Protein AF-A0A6P3XH72-F1 (afdb_monomer)

Foldseek 3Di:
DVVVVVVVVVVVVVVVVVVVPPVADQDDLVLLVVVLVVDDLQRLLLLLLQQQDPDLARDPCSVVSSVVPDSVDRSSRSVVVQCPDPNTNPSPHLQSSLSSCVNSVNVVSSVVSVVVVVVVVVVVVVVVPDDPPPPDDDDD

Structure (mmCIF, N/CA/C/O backbone):
data_AF-A0A6P3XH72-F1
#
_entry.id   AF-A0A6P3XH72-F1
#
loop_
_atom_site.group_PDB
_atom_site.id
_atom_site.type_symbol
_atom_site.label_atom_id
_atom_site.label_alt_id
_atom_site.label_comp_id
_atom_site.label_asym_id
_atom_site.label_entity_id
_atom_site.label_seq_id
_atom_site.pdbx_PDB_ins_code
_atom_site.Cartn_x
_atom_site.Cartn_y
_atom_site.Cartn_z
_atom_site.occupancy
_atom_site.B_iso_or_equiv
_atom_site.auth_seq_id
_atom_site.auth_comp_id
_atom_site.auth_asym_id
_atom_site.auth_atom_id
_atom_site.pdbx_PDB_model_num
ATOM 1 N N . MET A 1 1 ? 21.051 -31.028 -35.666 1.00 57.91 1 MET A N 1
ATOM 2 C CA . MET A 1 1 ? 20.312 -31.340 -34.418 1.00 57.91 1 MET A CA 1
ATOM 3 C C . MET A 1 1 ? 20.680 -30.379 -33.287 1.00 57.91 1 MET A C 1
ATOM 5 O O . MET A 1 1 ? 19.775 -29.838 -32.676 1.00 57.91 1 MET A O 1
ATOM 9 N N . GLN A 1 2 ? 21.971 -30.081 -33.088 1.00 59.84 2 GLN A N 1
ATOM 10 C CA . GLN A 1 2 ? 22.486 -29.126 -32.089 1.00 59.84 2 GLN A CA 1
ATOM 11 C C . GLN A 1 2 ? 21.918 -27.691 -32.185 1.00 59.84 2 GLN A C 1
ATOM 13 O O . GLN A 1 2 ? 21.492 -27.168 -31.165 1.00 59.84 2 GLN A O 1
ATOM 18 N N . SER A 1 3 ? 21.811 -27.084 -33.381 1.00 67.88 3 SER A N 1
ATOM 19 C CA . SER A 1 3 ? 21.243 -25.720 -33.529 1.00 67.88 3 SER A CA 1
ATOM 20 C C . SER A 1 3 ? 19.808 -25.587 -33.020 1.00 67.88 3 SER A C 1
ATOM 22 O O . SER A 1 3 ? 19.514 -24.666 -32.277 1.00 67.88 3 SER A O 1
ATOM 24 N N . ARG A 1 4 ? 18.927 -26.549 -33.335 1.00 77.06 4 ARG A N 1
ATOM 25 C CA . ARG A 1 4 ? 17.503 -26.470 -32.954 1.00 77.06 4 ARG A CA 1
ATOM 26 C C . ARG A 1 4 ? 17.292 -26.560 -31.440 1.00 77.06 4 ARG A C 1
ATOM 28 O O . ARG A 1 4 ? 16.302 -26.050 -30.932 1.00 77.06 4 ARG A O 1
ATOM 35 N N . VAL A 1 5 ? 18.211 -27.220 -30.731 1.00 77.50 5 VAL A N 1
ATOM 36 C CA . VAL A 1 5 ? 18.202 -27.297 -29.263 1.00 77.50 5 VAL A CA 1
ATOM 37 C C . VAL A 1 5 ? 18.656 -25.969 -28.664 1.00 77.50 5 VAL A C 1
ATOM 39 O O . VAL A 1 5 ? 18.038 -25.502 -27.716 1.00 77.50 5 VAL A O 1
ATOM 42 N N . ILE A 1 6 ? 19.681 -25.336 -29.241 1.00 81.06 6 ILE A N 1
ATOM 43 C CA . ILE A 1 6 ? 20.153 -24.017 -28.803 1.00 81.06 6 ILE A CA 1
ATOM 44 C C . ILE A 1 6 ? 19.051 -22.971 -28.995 1.00 81.06 6 ILE A C 1
ATOM 46 O O . ILE A 1 6 ? 18.770 -22.244 -28.050 1.00 81.06 6 ILE A O 1
ATOM 50 N N . ASP A 1 7 ? 18.374 -22.969 -30.147 1.00 84.50 7 ASP A N 1
ATOM 51 C CA . ASP A 1 7 ? 17.263 -22.051 -30.444 1.00 84.50 7 ASP A CA 1
ATOM 52 C C . ASP A 1 7 ? 16.081 -22.234 -29.480 1.00 84.50 7 ASP A C 1
ATOM 54 O O . ASP A 1 7 ? 15.451 -21.272 -29.045 1.00 84.50 7 ASP A O 1
ATOM 58 N N . PHE A 1 8 ? 15.776 -23.482 -29.116 1.00 86.50 8 PHE A N 1
ATOM 59 C CA . PHE A 1 8 ? 14.718 -23.772 -28.153 1.00 86.50 8 PHE A CA 1
ATOM 60 C C . PHE A 1 8 ? 15.102 -23.320 -26.740 1.00 86.50 8 PHE A C 1
ATOM 62 O O . PHE A 1 8 ? 14.287 -22.725 -26.038 1.00 86.50 8 PHE A O 1
ATOM 69 N N . VAL A 1 9 ? 16.351 -23.560 -26.328 1.00 88.56 9 VAL A N 1
ATOM 70 C CA . VAL A 1 9 ? 16.860 -23.135 -25.017 1.00 88.56 9 VAL A CA 1
ATOM 71 C C . VAL A 1 9 ? 16.890 -21.612 -24.917 1.00 88.56 9 VAL A C 1
ATOM 73 O O . VAL A 1 9 ? 16.412 -21.070 -23.924 1.00 88.56 9 VAL A O 1
ATOM 76 N N . THR A 1 10 ? 17.376 -20.902 -25.937 1.00 89.44 10 THR A N 1
ATOM 77 C CA . THR A 1 10 ? 17.354 -19.432 -25.951 1.00 89.44 10 THR A CA 1
ATOM 78 C C . THR A 1 10 ? 15.930 -18.893 -25.950 1.00 89.44 10 THR A C 1
ATOM 80 O O . THR A 1 10 ? 15.649 -17.973 -25.187 1.00 89.44 10 THR A O 1
ATOM 83 N N . TYR A 1 11 ? 15.005 -19.489 -26.706 1.00 89.62 11 TYR A N 1
ATOM 84 C CA . TYR A 1 11 ? 13.597 -19.084 -26.689 1.00 89.62 11 TYR A CA 1
ATOM 85 C C . TYR A 1 11 ? 12.953 -19.258 -25.306 1.00 89.62 11 TYR A C 1
ATOM 87 O O . TYR A 1 11 ? 12.278 -18.350 -24.821 1.00 89.62 11 TYR A O 1
ATOM 95 N N . VAL A 1 12 ? 13.203 -20.386 -24.634 1.00 87.94 12 VAL A N 1
ATOM 96 C CA . VAL A 1 12 ? 12.724 -20.627 -23.263 1.00 87.94 12 VAL A CA 1
ATOM 97 C C . VAL A 1 12 ? 13.335 -19.625 -22.282 1.00 87.94 12 VAL A C 1
ATOM 99 O O . VAL A 1 12 ? 12.609 -19.068 -21.463 1.00 87.94 12 VAL A O 1
ATOM 102 N N . LEU A 1 13 ? 14.637 -19.345 -22.381 1.00 84.06 13 LEU A N 1
ATOM 103 C CA . LEU A 1 13 ? 15.307 -18.365 -21.520 1.00 84.06 13 LEU A CA 1
ATOM 104 C C . LEU A 1 13 ? 14.768 -16.944 -21.732 1.00 84.06 13 LEU A C 1
ATOM 106 O O . LEU A 1 13 ? 14.520 -16.243 -20.755 1.00 84.06 13 LEU A O 1
ATOM 110 N N . ILE A 1 14 ? 14.521 -16.537 -22.978 1.00 83.31 14 ILE A N 1
ATOM 111 C CA . ILE A 1 14 ? 13.918 -15.237 -23.306 1.00 83.31 14 ILE A CA 1
ATOM 112 C C . ILE A 1 14 ? 12.483 -15.163 -22.773 1.00 83.31 14 ILE A C 1
ATOM 114 O O . ILE A 1 14 ? 12.111 -14.175 -22.146 1.00 83.31 14 ILE A O 1
ATOM 118 N N . TYR A 1 15 ? 11.681 -16.212 -22.962 1.00 82.81 15 TYR A N 1
ATOM 119 C CA . TYR A 1 15 ? 10.308 -16.259 -22.458 1.00 82.81 15 TYR A CA 1
ATOM 120 C C . TYR A 1 15 ? 10.250 -16.172 -20.925 1.00 82.81 15 TYR A C 1
ATOM 122 O O . TYR A 1 15 ? 9.422 -15.442 -20.377 1.00 82.81 15 TYR A O 1
ATOM 130 N N . LEU A 1 16 ? 11.154 -16.870 -20.229 1.00 74.56 16 LEU A N 1
ATOM 131 C CA . LEU A 1 16 ? 11.290 -16.791 -18.772 1.00 74.56 16 LEU A CA 1
ATOM 132 C C . LEU A 1 16 ? 11.766 -15.408 -18.314 1.00 74.56 16 LEU A C 1
ATOM 134 O O . LEU A 1 16 ? 11.229 -14.888 -17.340 1.00 74.56 16 LEU A O 1
ATOM 138 N N . ALA A 1 17 ? 12.711 -14.793 -19.029 1.00 67.44 17 ALA A N 1
ATOM 139 C CA . ALA A 1 17 ? 13.186 -13.447 -18.726 1.00 67.44 17 ALA A CA 1
ATOM 140 C C . ALA A 1 17 ? 12.065 -12.408 -18.877 1.00 67.44 17 ALA A C 1
ATOM 142 O O . ALA A 1 17 ? 11.844 -11.628 -17.960 1.00 67.44 17 ALA A O 1
ATOM 143 N N . ILE A 1 18 ? 11.292 -12.444 -19.969 1.00 63.75 18 ILE A N 1
ATOM 144 C CA . ILE A 1 18 ? 10.169 -11.517 -20.204 1.00 63.75 18 ILE A CA 1
ATOM 145 C C . ILE A 1 18 ? 9.072 -11.689 -19.143 1.00 63.75 18 ILE A C 1
ATOM 147 O O . ILE A 1 18 ? 8.506 -10.704 -18.682 1.00 63.75 18 ILE A O 1
ATOM 151 N N . LYS A 1 19 ? 8.796 -12.923 -18.701 1.00 58.22 19 LYS A N 1
ATOM 152 C CA . LYS A 1 19 ? 7.863 -13.204 -17.593 1.00 58.22 19 LYS A CA 1
ATOM 153 C C . LYS A 1 19 ? 8.326 -12.651 -16.240 1.00 58.22 19 LYS A C 1
ATOM 155 O O . LYS A 1 19 ? 7.517 -12.616 -15.319 1.00 58.22 19 LYS A O 1
ATOM 160 N N . HIS A 1 20 ? 9.596 -12.278 -16.108 1.00 53.81 20 HIS A N 1
ATOM 161 C CA . HIS A 1 20 ? 10.178 -11.730 -14.883 1.00 53.81 20 HIS A CA 1
ATOM 162 C C . HIS A 1 20 ? 10.364 -10.210 -14.919 1.00 53.81 20 HIS A C 1
ATOM 164 O O . HIS A 1 20 ? 10.740 -9.628 -13.906 1.00 53.81 20 HIS A O 1
ATOM 170 N N . VAL A 1 21 ? 10.090 -9.561 -16.055 1.00 48.72 21 VAL A N 1
ATOM 171 C CA . VAL A 1 21 ? 10.101 -8.099 -16.157 1.00 48.72 21 VAL A CA 1
ATOM 172 C C . VAL A 1 21 ? 8.692 -7.587 -15.886 1.00 48.72 21 VAL A C 1
ATOM 174 O O . VAL A 1 21 ? 7.968 -7.180 -16.792 1.00 48.72 21 VAL A O 1
ATOM 177 N N . ASP A 1 22 ? 8.295 -7.605 -14.617 1.00 48.41 22 ASP A N 1
ATOM 178 C CA . ASP A 1 22 ? 7.298 -6.644 -14.167 1.00 48.41 22 ASP A CA 1
ATOM 179 C C . ASP A 1 22 ? 8.026 -5.299 -14.097 1.00 48.41 22 ASP A C 1
ATOM 181 O O . ASP A 1 22 ? 9.033 -5.170 -13.405 1.00 48.41 22 ASP A O 1
ATOM 185 N N . GLY A 1 23 ? 7.581 -4.304 -14.866 1.00 44.97 23 GLY A N 1
ATOM 18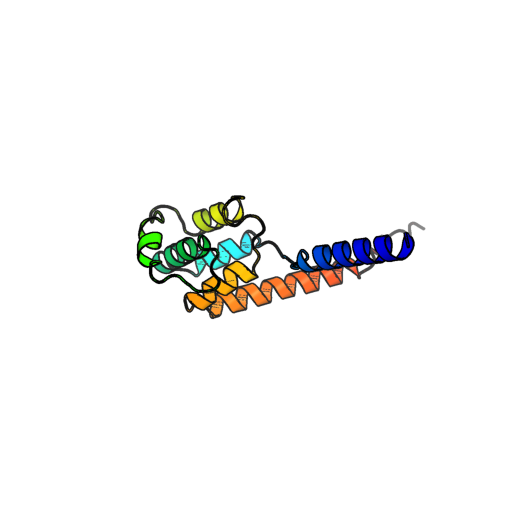6 C CA . GLY A 1 23 ? 8.078 -2.935 -14.735 1.00 44.97 23 GLY A CA 1
ATOM 187 C C . GLY A 1 23 ? 7.712 -2.414 -13.349 1.00 44.97 23 GLY A C 1
ATOM 188 O O . GLY A 1 23 ? 6.626 -1.875 -13.145 1.00 44.97 23 GLY A O 1
ATOM 189 N N . THR A 1 24 ? 8.577 -2.660 -12.373 1.00 51.97 24 THR A N 1
ATOM 190 C CA . THR A 1 24 ? 8.329 -2.371 -10.970 1.00 51.97 24 THR A CA 1
ATOM 191 C C . THR A 1 24 ? 8.921 -1.012 -10.643 1.00 51.97 24 THR A C 1
ATOM 193 O O . THR A 1 24 ? 10.120 -0.894 -10.416 1.00 51.97 24 THR A O 1
ATOM 196 N N . ILE A 1 25 ? 8.092 0.032 -10.621 1.00 58.16 25 ILE A N 1
ATOM 197 C CA . ILE A 1 25 ? 8.489 1.236 -9.890 1.00 58.16 25 ILE A CA 1
ATOM 198 C C . ILE A 1 25 ? 8.339 0.907 -8.412 1.00 58.16 25 ILE A C 1
ATOM 200 O O . ILE A 1 25 ? 7.231 0.574 -7.960 1.00 58.16 25 ILE A O 1
ATOM 204 N N . ASP A 1 26 ? 9.443 0.985 -7.684 1.00 69.31 26 ASP A N 1
ATOM 205 C CA . ASP A 1 26 ? 9.441 0.899 -6.231 1.00 69.31 26 ASP A CA 1
ATOM 206 C C . ASP A 1 26 ? 8.690 2.091 -5.646 1.00 69.31 26 ASP A C 1
ATOM 208 O O . ASP A 1 26 ? 8.824 3.218 -6.124 1.00 69.31 26 ASP A O 1
ATOM 212 N N . VAL A 1 27 ? 7.889 1.839 -4.614 1.00 76.19 27 VAL A N 1
ATOM 213 C CA . VAL A 1 27 ? 7.188 2.913 -3.906 1.00 76.19 27 VAL A CA 1
ATOM 214 C C . VAL A 1 27 ? 8.206 3.744 -3.135 1.00 76.19 27 VAL A C 1
ATOM 216 O O . VAL A 1 27 ? 9.040 3.205 -2.401 1.00 76.19 27 VAL A O 1
ATOM 219 N N . ASN A 1 28 ? 8.155 5.061 -3.311 1.00 82.25 28 ASN A N 1
ATOM 220 C CA . ASN A 1 28 ? 9.056 5.992 -2.649 1.00 82.25 28 ASN A CA 1
ATOM 221 C C . ASN A 1 28 ? 8.513 6.433 -1.276 1.00 82.25 28 ASN A C 1
ATOM 223 O O . ASN A 1 28 ? 7.341 6.254 -0.941 1.00 82.25 28 ASN A O 1
ATOM 227 N N . LEU A 1 29 ? 9.386 7.031 -0.459 1.00 84.56 29 LEU A N 1
ATOM 228 C CA . LEU A 1 29 ? 9.033 7.484 0.891 1.00 84.56 29 LEU A CA 1
ATOM 229 C C . LEU A 1 29 ? 7.863 8.480 0.887 1.00 84.56 29 LEU A C 1
ATOM 231 O O . LEU A 1 29 ? 6.946 8.342 1.692 1.00 84.56 29 LEU A O 1
ATOM 235 N N . SER A 1 30 ? 7.867 9.453 -0.026 1.00 86.50 30 SER A N 1
ATOM 236 C CA . SER A 1 30 ? 6.837 10.496 -0.083 1.00 86.50 30 SER A CA 1
ATOM 237 C C . SER A 1 30 ? 5.447 9.936 -0.400 1.00 86.50 30 SER A C 1
ATOM 239 O O . SER A 1 30 ? 4.443 10.450 0.093 1.00 86.50 30 SER A O 1
ATOM 241 N N . GLU A 1 31 ? 5.361 8.861 -1.182 1.00 88.62 31 GLU A N 1
ATOM 242 C CA . GLU A 1 31 ? 4.107 8.146 -1.427 1.00 88.62 31 GLU A CA 1
ATOM 243 C C . GLU A 1 31 ? 3.614 7.423 -0.180 1.00 88.62 31 GLU A C 1
ATOM 245 O O . GLU A 1 31 ? 2.432 7.523 0.151 1.00 88.62 31 GLU A O 1
ATOM 250 N N . LEU A 1 32 ? 4.504 6.745 0.550 1.00 91.38 32 LEU A N 1
ATOM 251 C CA . LEU A 1 32 ? 4.147 6.092 1.812 1.00 91.38 32 LEU A CA 1
ATOM 252 C C . LEU A 1 32 ? 3.704 7.109 2.871 1.00 91.38 32 LEU A C 1
ATOM 254 O O . LEU A 1 32 ? 2.728 6.862 3.579 1.00 91.38 32 LEU A O 1
ATOM 258 N N . GLU A 1 33 ? 4.365 8.265 2.952 1.00 91.56 33 GLU A N 1
ATOM 259 C CA . GLU A 1 33 ? 3.960 9.388 3.807 1.00 91.56 33 GLU A CA 1
ATOM 260 C C . GLU A 1 33 ? 2.569 9.905 3.439 1.00 91.56 33 GLU A C 1
ATOM 262 O O . GLU A 1 33 ? 1.725 10.093 4.320 1.00 91.56 33 GLU A O 1
ATOM 267 N N . TYR A 1 34 ? 2.295 10.083 2.144 1.00 92.31 34 TYR A N 1
ATOM 268 C CA . TYR A 1 34 ? 0.988 10.532 1.674 1.00 92.31 34 TYR A CA 1
ATOM 269 C C . TYR A 1 34 ? -0.120 9.530 2.018 1.00 92.31 34 TYR A C 1
ATOM 271 O O . TYR A 1 34 ? -1.172 9.921 2.531 1.00 92.31 34 TYR A O 1
ATOM 279 N N . LEU A 1 35 ? 0.119 8.236 1.787 1.00 93.88 35 LEU A N 1
ATOM 280 C CA . LEU A 1 35 ? -0.815 7.176 2.168 1.00 93.88 35 LEU A CA 1
ATOM 281 C C . LEU A 1 35 ? -1.053 7.173 3.683 1.00 93.88 35 LEU A C 1
ATOM 283 O O . LEU A 1 35 ? -2.204 7.168 4.120 1.00 93.88 35 LEU A O 1
ATOM 287 N N . ALA A 1 36 ? 0.013 7.246 4.485 1.00 93.81 36 ALA A N 1
ATOM 288 C CA . ALA A 1 36 ? -0.075 7.263 5.943 1.00 93.81 36 ALA A CA 1
ATOM 289 C C . ALA A 1 36 ? -0.854 8.470 6.485 1.00 93.81 36 ALA A C 1
ATOM 291 O O . ALA A 1 36 ? -1.542 8.349 7.494 1.00 93.81 36 ALA A O 1
ATOM 292 N N . ALA A 1 37 ? -0.768 9.624 5.820 1.00 94.06 37 ALA A N 1
ATOM 293 C CA . ALA A 1 37 ? -1.504 10.829 6.192 1.00 94.06 37 ALA A CA 1
ATOM 294 C C . ALA A 1 37 ? -2.996 10.784 5.809 1.00 94.06 37 ALA A C 1
ATOM 296 O O . ALA A 1 37 ? -3.785 11.588 6.312 1.00 94.06 37 ALA A O 1
ATOM 297 N N . ARG A 1 38 ? -3.395 9.886 4.897 1.00 94.88 38 ARG A N 1
ATOM 298 C CA . ARG A 1 38 ? -4.751 9.837 4.323 1.00 94.88 38 ARG A CA 1
ATOM 299 C C . ARG A 1 38 ? -5.558 8.593 4.706 1.00 94.88 38 ARG A C 1
ATOM 301 O O . ARG A 1 38 ? -6.748 8.525 4.381 1.00 94.88 38 ARG A O 1
ATOM 308 N N . LEU A 1 39 ? -4.921 7.646 5.385 1.00 93.88 39 LEU A N 1
ATOM 309 C CA . LEU A 1 39 ? -5.546 6.495 6.027 1.00 93.88 39 LEU A CA 1
ATOM 310 C C . LEU A 1 39 ? -5.751 6.791 7.510 1.00 93.88 39 LEU A C 1
ATOM 312 O O . LEU A 1 39 ? -4.842 7.282 8.181 1.00 93.88 39 LEU A O 1
ATOM 316 N N . ASP A 1 40 ? -6.923 6.459 8.040 1.00 92.00 40 ASP A N 1
ATOM 317 C CA . ASP A 1 40 ? -7.107 6.426 9.486 1.00 92.00 40 ASP A CA 1
ATOM 318 C C . ASP A 1 40 ? -6.407 5.201 10.120 1.00 92.00 40 ASP A C 1
ATOM 320 O O . ASP A 1 40 ? -5.899 4.300 9.444 1.00 92.00 40 ASP A O 1
ATOM 324 N N . THR A 1 41 ? -6.362 5.148 11.453 1.00 90.19 41 THR A N 1
ATOM 325 C CA . THR A 1 41 ? -5.698 4.061 12.192 1.00 90.19 41 THR A CA 1
ATOM 326 C C . THR A 1 41 ? -6.304 2.680 11.914 1.00 90.19 41 THR A C 1
ATOM 328 O O . THR A 1 41 ? -5.611 1.661 11.977 1.00 90.19 41 THR A O 1
ATOM 331 N N . PHE A 1 42 ? -7.605 2.596 11.650 1.00 91.31 42 PHE A N 1
ATOM 332 C CA . PHE A 1 42 ? -8.272 1.340 11.328 1.00 91.31 42 PHE A CA 1
ATOM 333 C C . PHE A 1 42 ? -7.977 0.914 9.887 1.00 91.31 42 PHE A C 1
ATOM 335 O O . PHE A 1 42 ? -7.534 -0.214 9.664 1.00 91.31 42 PHE A O 1
ATOM 342 N N . GLU A 1 43 ? -8.141 1.824 8.933 1.00 93.94 43 GLU A N 1
ATOM 343 C CA . GLU A 1 43 ? -7.845 1.613 7.519 1.00 93.94 43 GLU A CA 1
ATOM 344 C C . GLU A 1 43 ? -6.386 1.223 7.303 1.00 93.94 43 GLU A C 1
ATOM 346 O O . GLU A 1 43 ? -6.104 0.293 6.550 1.00 93.94 43 GLU A O 1
ATOM 351 N N . CYS A 1 44 ? -5.459 1.871 8.011 1.00 93.94 44 CYS A N 1
ATOM 352 C CA . CYS A 1 44 ? -4.047 1.542 7.908 1.00 93.94 44 CYS A CA 1
ATOM 353 C C . CYS A 1 44 ? -3.754 0.128 8.411 1.00 93.94 44 CYS A C 1
ATOM 355 O O . CYS A 1 44 ? -3.126 -0.652 7.701 1.00 93.94 44 CYS A O 1
ATOM 357 N N . ARG A 1 45 ? -4.252 -0.262 9.591 1.00 93.56 45 ARG A N 1
ATOM 358 C CA . ARG A 1 45 ? -4.055 -1.637 10.092 1.00 93.56 45 ARG A CA 1
ATOM 359 C C . ARG A 1 45 ? -4.636 -2.676 9.145 1.00 93.56 45 ARG A C 1
ATOM 361 O O . ARG A 1 45 ? -4.045 -3.735 8.947 1.00 93.56 45 ARG A O 1
ATOM 368 N N . ARG A 1 46 ? -5.773 -2.355 8.537 1.00 93.62 46 ARG A N 1
ATOM 369 C CA . ARG A 1 46 ? -6.424 -3.198 7.542 1.00 93.62 46 ARG A CA 1
ATOM 370 C C . ARG A 1 46 ? -5.626 -3.306 6.249 1.00 93.62 46 ARG A C 1
ATOM 372 O O . ARG A 1 46 ? -5.497 -4.409 5.721 1.00 93.62 46 ARG A O 1
ATOM 379 N N . LEU A 1 47 ? -5.030 -2.209 5.789 1.00 94.12 47 LEU A N 1
ATOM 380 C CA . LEU A 1 47 ? -4.098 -2.206 4.666 1.00 94.12 47 LEU A CA 1
ATOM 381 C C . LEU A 1 47 ? -2.860 -3.048 4.969 1.00 94.12 47 LEU A C 1
ATOM 383 O O . LEU A 1 47 ? -2.552 -3.947 4.194 1.00 94.12 47 LEU A O 1
ATOM 387 N N . ILE A 1 48 ? -2.201 -2.822 6.105 1.00 92.69 48 ILE A N 1
ATOM 388 C CA . ILE A 1 48 ? -1.021 -3.590 6.523 1.00 92.69 48 ILE A CA 1
ATOM 389 C C . ILE A 1 48 ? -1.351 -5.079 6.585 1.00 92.69 48 ILE A C 1
ATOM 391 O O . ILE A 1 48 ? -0.700 -5.876 5.916 1.00 92.69 48 ILE A O 1
ATOM 395 N N . ALA A 1 49 ? -2.429 -5.459 7.273 1.00 92.81 49 ALA A N 1
ATOM 396 C CA . ALA A 1 49 ? -2.879 -6.845 7.322 1.00 92.81 49 ALA A CA 1
ATOM 397 C C . ALA A 1 49 ? -3.105 -7.433 5.918 1.00 92.81 49 ALA A C 1
ATOM 399 O O . ALA A 1 49 ? -2.688 -8.558 5.654 1.00 92.81 49 ALA A O 1
ATOM 400 N N . ALA A 1 50 ? -3.718 -6.674 5.005 1.00 92.00 50 ALA A N 1
ATOM 401 C CA . ALA A 1 50 ? -3.965 -7.105 3.631 1.00 92.00 50 ALA A CA 1
ATOM 402 C C . ALA A 1 50 ? -2.672 -7.268 2.810 1.00 92.00 50 ALA A C 1
ATOM 404 O O . ALA A 1 50 ? -2.591 -8.150 1.949 1.00 92.00 50 ALA A O 1
ATOM 405 N N . LEU A 1 51 ? -1.657 -6.442 3.071 1.00 90.06 51 LEU A N 1
ATOM 406 C CA . LEU A 1 51 ? -0.364 -6.471 2.385 1.00 90.06 51 LEU A CA 1
ATOM 407 C C . LEU A 1 51 ? 0.479 -7.711 2.725 1.00 90.06 51 LEU A C 1
ATOM 409 O O . LEU A 1 51 ? 1.307 -8.114 1.909 1.00 90.06 51 LEU A O 1
ATOM 413 N N . HIS A 1 52 ? 0.233 -8.366 3.865 1.00 87.75 52 HIS A N 1
ATOM 414 C CA . HIS A 1 52 ? 0.894 -9.631 4.222 1.00 87.75 52 HIS A CA 1
ATOM 415 C C . HIS A 1 52 ? 0.320 -10.861 3.498 1.00 87.75 52 HIS A C 1
ATOM 417 O O . HIS A 1 52 ? 0.883 -11.953 3.592 1.00 87.75 52 HIS A O 1
ATOM 423 N N . TYR A 1 53 ? -0.786 -10.722 2.763 1.00 85.50 53 TYR A N 1
ATOM 424 C CA . TYR A 1 53 ? -1.333 -11.815 1.963 1.00 85.50 53 TYR A CA 1
ATOM 425 C C . TYR A 1 53 ? -0.820 -11.746 0.527 1.00 85.50 53 TYR A C 1
ATOM 427 O O . TYR A 1 53 ? -0.813 -10.687 -0.096 1.00 85.50 53 TYR A O 1
ATOM 435 N N . ALA A 1 54 ? -0.443 -12.897 -0.033 1.00 75.00 54 ALA A N 1
ATOM 436 C CA . ALA A 1 54 ? -0.008 -13.013 -1.428 1.00 75.00 54 ALA A CA 1
ATOM 437 C C . ALA A 1 54 ? -1.148 -13.386 -2.397 1.00 75.00 54 ALA A C 1
ATOM 439 O O . ALA A 1 54 ? -0.941 -13.413 -3.607 1.00 75.00 54 ALA A O 1
ATOM 440 N N . SER A 1 55 ? -2.347 -13.690 -1.885 1.00 82.12 55 SER A N 1
ATOM 441 C CA . SER A 1 55 ? -3.503 -14.077 -2.700 1.00 82.12 55 SER A CA 1
ATOM 442 C C . SER A 1 55 ? -4.024 -12.908 -3.532 1.00 82.12 55 SER A C 1
ATOM 444 O O . SER A 1 55 ? -3.989 -11.765 -3.085 1.00 82.12 55 SER A O 1
ATOM 446 N N . TYR A 1 56 ? -4.555 -13.174 -4.726 1.00 81.56 56 TYR A N 1
ATOM 447 C CA . TYR A 1 56 ? -5.192 -12.119 -5.516 1.00 81.56 56 TYR A CA 1
ATOM 448 C C . TYR A 1 56 ? -6.372 -11.511 -4.749 1.00 81.56 56 TYR A C 1
ATOM 450 O O . TYR A 1 56 ? -6.396 -10.303 -4.514 1.00 81.56 56 TYR A O 1
ATOM 458 N N . ASP A 1 57 ? -7.280 -12.354 -4.260 1.00 85.19 57 ASP A N 1
ATOM 459 C CA . ASP A 1 57 ? -8.425 -11.937 -3.454 1.00 85.19 57 ASP A CA 1
ATOM 460 C C . ASP A 1 57 ? -8.058 -11.675 -1.994 1.00 85.19 57 ASP A C 1
ATOM 462 O O . ASP A 1 57 ? -7.109 -12.246 -1.442 1.00 85.19 57 ASP A O 1
ATOM 466 N N . LEU A 1 58 ? -8.848 -10.805 -1.367 1.00 84.94 58 LEU A N 1
ATOM 467 C CA . LEU A 1 58 ? -8.744 -10.496 0.049 1.00 84.94 58 LEU A CA 1
ATOM 468 C C . LEU A 1 58 ? -9.333 -11.657 0.870 1.00 84.94 58 LEU A C 1
ATOM 470 O O . LEU A 1 58 ? -10.472 -12.065 0.629 1.00 84.94 58 LEU A O 1
A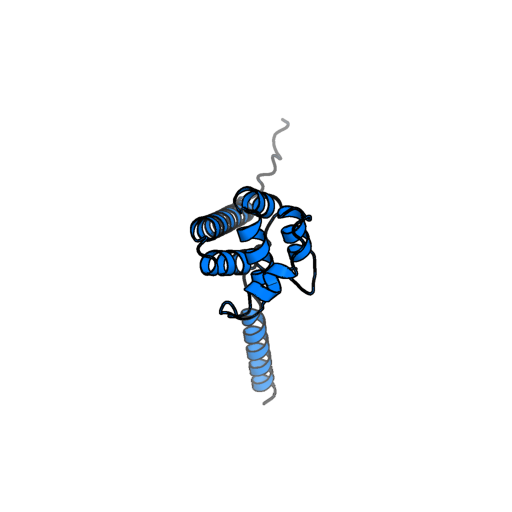TOM 474 N N . PRO A 1 59 ? -8.594 -12.218 1.836 1.00 85.00 59 PRO A N 1
ATOM 475 C CA . PRO A 1 59 ? -9.057 -13.385 2.569 1.00 85.00 59 PRO A CA 1
ATOM 476 C C . PRO A 1 59 ? -10.163 -13.020 3.566 1.00 85.00 59 PRO A C 1
ATOM 478 O O . PRO A 1 59 ? -10.132 -11.973 4.214 1.00 85.00 59 PRO A O 1
ATOM 481 N N . GLN A 1 60 ? -11.116 -13.935 3.764 1.00 82.38 60 GLN A N 1
ATOM 482 C CA . GLN A 1 60 ? -12.239 -13.735 4.693 1.00 82.38 60 GLN A CA 1
ATOM 483 C C . GLN A 1 60 ? -11.794 -13.555 6.156 1.00 82.38 60 GLN A C 1
ATOM 485 O O . GLN A 1 60 ? -12.521 -12.982 6.962 1.00 82.38 60 GLN A O 1
ATOM 490 N N . ASN A 1 61 ? -10.592 -14.021 6.510 1.00 84.56 61 ASN A N 1
ATOM 491 C CA . ASN A 1 61 ? -10.039 -13.938 7.862 1.00 84.56 61 ASN A CA 1
ATOM 492 C C . ASN A 1 61 ? -9.198 -12.674 8.127 1.00 84.56 61 ASN A C 1
ATOM 494 O O . ASN A 1 61 ? -8.493 -12.629 9.138 1.00 84.56 61 ASN A O 1
ATOM 498 N N . LEU A 1 62 ? -9.285 -11.647 7.274 1.00 88.12 62 LEU A N 1
ATOM 499 C CA . LEU A 1 62 ? -8.518 -10.405 7.418 1.00 88.12 62 LEU A CA 1
ATOM 500 C C . LEU A 1 62 ? -8.674 -9.761 8.804 1.00 88.12 62 LEU A C 1
ATOM 502 O O . LEU A 1 62 ? -7.686 -9.348 9.403 1.00 88.12 62 LEU A O 1
ATOM 506 N N . ALA A 1 63 ? -9.884 -9.782 9.368 1.00 87.56 63 ALA A N 1
ATOM 507 C CA . ALA A 1 63 ? -10.164 -9.228 10.694 1.00 87.56 63 ALA A CA 1
ATOM 508 C C . ALA A 1 63 ? -9.314 -9.857 11.818 1.00 87.56 63 ALA A C 1
ATOM 510 O O . ALA A 1 63 ? -9.051 -9.221 12.838 1.00 87.56 63 ALA A O 1
ATOM 511 N N . ALA A 1 64 ? -8.875 -11.111 11.663 1.00 87.88 64 ALA A N 1
ATOM 512 C CA . ALA A 1 64 ? -7.976 -11.750 12.621 1.00 87.88 64 ALA A CA 1
ATOM 513 C C . ALA A 1 64 ? -6.524 -11.275 12.456 1.00 87.88 64 ALA A C 1
ATOM 515 O O . ALA A 1 64 ? -5.803 -11.180 13.448 1.00 87.88 64 ALA A O 1
ATOM 516 N N . ALA A 1 6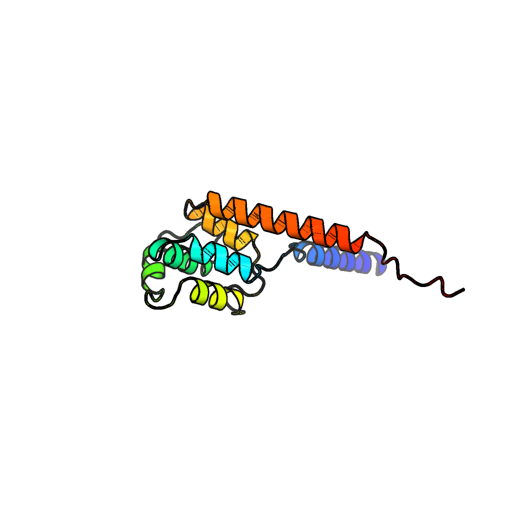5 ? -6.097 -10.974 11.227 1.00 87.06 65 ALA A N 1
ATOM 517 C CA . ALA A 1 65 ? -4.779 -10.411 10.942 1.00 87.06 65 ALA A CA 1
ATOM 518 C C . ALA A 1 65 ? -4.687 -8.937 11.363 1.00 87.06 65 ALA A C 1
ATOM 520 O O . ALA A 1 65 ? -3.698 -8.552 11.975 1.00 87.06 65 ALA A O 1
ATOM 521 N N . GLU A 1 66 ? -5.745 -8.151 11.157 1.00 89.56 66 GLU A N 1
ATOM 522 C CA . GLU A 1 66 ? -5.859 -6.758 11.620 1.00 89.56 66 GLU A CA 1
ATOM 523 C C . GLU A 1 66 ? -5.558 -6.606 13.115 1.00 89.56 66 GLU A C 1
ATOM 525 O O . GLU A 1 66 ? -4.860 -5.683 13.524 1.00 89.56 66 GLU A O 1
ATOM 530 N N . ARG A 1 67 ? -6.043 -7.542 13.942 1.00 88.81 67 ARG A N 1
ATOM 531 C CA . ARG A 1 67 ? -5.821 -7.536 15.400 1.00 88.81 67 ARG A CA 1
ATOM 532 C C . ARG A 1 67 ? -4.376 -7.813 15.806 1.00 88.81 67 ARG A C 1
ATOM 534 O O . ARG A 1 67 ? -4.023 -7.554 16.950 1.00 88.81 67 ARG A O 1
ATOM 541 N N . LYS A 1 68 ? -3.572 -8.382 14.907 1.00 88.19 68 LYS A N 1
ATOM 542 C CA . LYS A 1 68 ? -2.144 -8.632 15.134 1.00 88.19 68 LYS A CA 1
ATOM 543 C C . LYS A 1 68 ? -1.283 -7.429 14.757 1.00 88.19 68 LYS A C 1
ATOM 545 O O . LYS A 1 68 ? -0.115 -7.407 15.127 1.00 88.19 68 LYS A O 1
ATOM 550 N N . VAL A 1 69 ? -1.841 -6.456 14.033 1.00 87.94 69 VAL A N 1
ATOM 551 C CA . VAL A 1 69 ? -1.145 -5.212 13.710 1.00 87.94 69 VAL A CA 1
ATOM 552 C C . VAL A 1 69 ? -1.203 -4.299 14.928 1.00 87.94 69 VAL A C 1
ATOM 554 O O . VAL A 1 69 ? -2.284 -3.906 15.375 1.00 87.94 69 VAL A O 1
ATOM 557 N N . ASP A 1 70 ? -0.028 -3.974 15.460 1.00 88.38 70 ASP A N 1
ATOM 558 C CA . ASP A 1 70 ? 0.116 -3.101 16.619 1.00 88.38 70 ASP A CA 1
ATOM 559 C C . ASP A 1 70 ? -0.492 -1.718 16.336 1.00 88.38 70 ASP A C 1
ATOM 561 O O . ASP A 1 70 ? -0.157 -1.063 15.346 1.00 88.38 70 ASP A O 1
ATOM 565 N N . ALA A 1 71 ? -1.415 -1.289 17.196 1.00 84.62 71 ALA A N 1
ATOM 566 C CA . ALA A 1 71 ? -2.112 -0.016 17.068 1.00 84.62 71 ALA A CA 1
ATOM 567 C C . ALA A 1 71 ? -1.293 1.175 17.585 1.00 84.62 71 ALA A C 1
ATOM 569 O O . ALA A 1 71 ? -1.619 2.313 17.248 1.00 84.62 71 ALA A O 1
ATOM 570 N N . GLU A 1 72 ? -0.267 0.929 18.402 1.00 87.94 72 GLU A N 1
ATOM 571 C CA . GLU A 1 72 ? 0.596 1.973 18.963 1.00 87.94 72 GLU A CA 1
ATOM 572 C C . GLU A 1 72 ? 1.670 2.417 17.964 1.00 87.94 72 GLU A C 1
ATOM 574 O O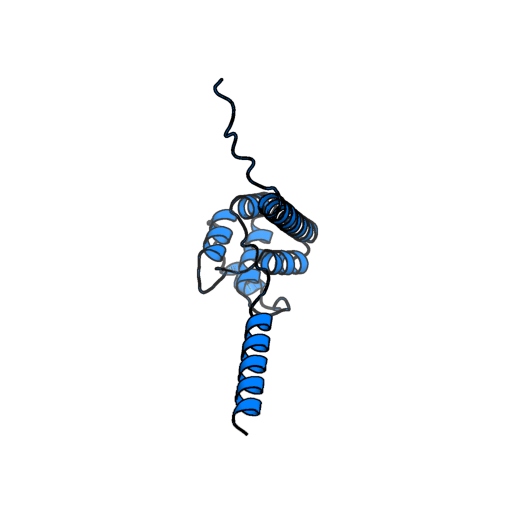 . GLU A 1 72 ? 2.171 3.542 18.027 1.00 87.94 72 GLU A O 1
ATOM 579 N N . ILE A 1 73 ? 2.005 1.553 17.003 1.0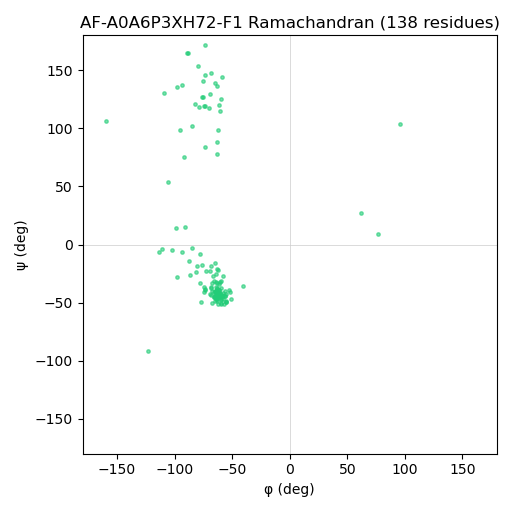0 90.56 73 ILE A N 1
ATOM 580 C CA . ILE A 1 73 ? 2.963 1.865 15.947 1.00 90.56 73 ILE A CA 1
ATOM 581 C C . ILE A 1 73 ? 2.298 2.779 14.897 1.00 90.56 73 ILE A C 1
ATOM 583 O O . ILE A 1 73 ? 1.254 2.426 14.341 1.00 90.56 73 ILE A O 1
ATOM 587 N N . PRO A 1 74 ? 2.907 3.937 14.562 1.00 93.38 74 PRO A N 1
ATOM 588 C CA . PRO A 1 74 ? 2.382 4.835 13.537 1.00 93.38 74 PRO A CA 1
ATOM 589 C C . PRO A 1 74 ? 2.250 4.160 12.170 1.00 93.38 74 PRO A C 1
ATOM 591 O O . PRO A 1 74 ? 3.130 3.403 11.760 1.00 93.38 74 PRO A O 1
ATOM 594 N N . CYS A 1 75 ? 1.204 4.517 11.419 1.00 93.81 75 CYS A N 1
ATOM 595 C CA . CYS A 1 75 ? 0.918 3.941 10.101 1.00 93.81 75 CYS A CA 1
ATOM 596 C C . CYS A 1 75 ? 2.125 3.970 9.150 1.00 93.81 75 CYS A C 1
ATOM 598 O O . CYS A 1 75 ? 2.486 2.954 8.560 1.00 93.81 75 CYS A O 1
ATOM 600 N N . LEU A 1 76 ? 2.802 5.122 9.069 1.00 93.81 76 LEU A N 1
ATOM 601 C CA . LEU A 1 76 ? 3.999 5.291 8.246 1.00 93.81 76 LEU A CA 1
ATOM 602 C C . LEU A 1 76 ? 5.092 4.278 8.606 1.00 93.81 76 LEU A C 1
ATOM 604 O O . LEU A 1 76 ? 5.739 3.724 7.725 1.00 93.81 76 LEU A O 1
ATOM 608 N N . ARG A 1 77 ? 5.277 3.994 9.898 1.00 92.88 77 ARG A N 1
ATOM 609 C CA . ARG A 1 77 ? 6.302 3.056 10.358 1.00 92.88 77 ARG A CA 1
ATOM 610 C C . ARG A 1 77 ? 5.978 1.621 9.949 1.00 92.88 77 ARG A C 1
ATOM 612 O O . ARG A 1 77 ? 6.894 0.899 9.570 1.00 92.88 77 ARG A O 1
ATOM 619 N N . HIS A 1 78 ? 4.705 1.227 9.974 1.00 92.44 78 HIS A N 1
ATOM 620 C CA . HIS A 1 78 ? 4.279 -0.069 9.434 1.00 92.44 78 HIS A CA 1
ATOM 621 C C . HIS A 1 78 ? 4.507 -0.163 7.924 1.00 92.44 78 HIS A C 1
ATOM 623 O O . HIS A 1 78 ? 5.033 -1.163 7.446 1.00 92.44 78 HIS A O 1
ATOM 629 N N . LEU A 1 79 ? 4.155 0.885 7.173 1.00 91.44 79 LEU A N 1
ATOM 630 C CA . LEU A 1 79 ? 4.339 0.923 5.719 1.00 91.44 79 LEU A CA 1
ATOM 631 C C . LEU A 1 79 ? 5.818 0.853 5.319 1.00 91.44 79 LEU A C 1
ATOM 633 O O . LEU A 1 79 ? 6.169 0.115 4.400 1.00 91.44 79 LEU A O 1
ATOM 637 N N . LEU A 1 80 ? 6.686 1.575 6.032 1.00 90.69 80 LEU A N 1
ATOM 638 C CA . LEU A 1 80 ? 8.134 1.514 5.827 1.00 90.69 80 LEU A CA 1
ATOM 639 C C . LEU A 1 80 ? 8.694 0.136 6.166 1.00 90.69 80 LEU A C 1
ATOM 641 O O . LEU A 1 80 ? 9.442 -0.426 5.372 1.00 90.69 80 LEU A O 1
ATOM 645 N N . HIS A 1 81 ? 8.281 -0.438 7.300 1.00 89.75 81 HIS A N 1
ATOM 646 C CA . HIS A 1 81 ? 8.698 -1.781 7.691 1.00 89.75 81 HIS A CA 1
ATOM 647 C C . HIS A 1 81 ? 8.368 -2.809 6.606 1.00 89.75 81 HIS A C 1
ATOM 649 O O . HIS A 1 81 ? 9.257 -3.553 6.184 1.00 89.75 81 HIS A O 1
ATOM 655 N N . TRP A 1 82 ? 7.124 -2.786 6.117 1.00 88.31 82 TRP A N 1
ATOM 656 C CA . TRP A 1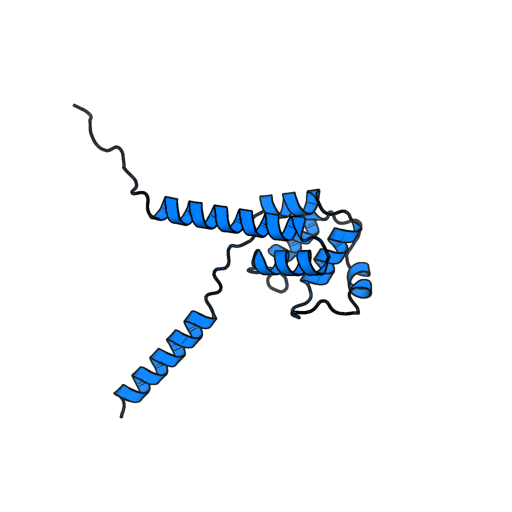 82 ? 6.670 -3.650 5.035 1.00 88.31 82 TRP A CA 1
ATOM 657 C C . TRP A 1 82 ? 7.514 -3.459 3.765 1.00 88.31 82 TRP A C 1
ATOM 659 O O . TRP A 1 82 ? 7.985 -4.441 3.192 1.00 88.31 82 TRP A O 1
ATOM 669 N N . ASN A 1 83 ? 7.771 -2.212 3.355 1.00 86.38 83 ASN A N 1
ATOM 670 C CA . ASN A 1 83 ? 8.542 -1.889 2.147 1.00 86.38 83 ASN A CA 1
ATOM 671 C C . ASN A 1 83 ? 10.021 -2.322 2.232 1.00 86.38 83 ASN A C 1
ATOM 673 O O . ASN A 1 83 ? 10.636 -2.673 1.227 1.00 86.38 83 ASN A O 1
ATOM 677 N N . GLU A 1 84 ? 10.611 -2.321 3.427 1.00 82.81 84 GLU A N 1
ATOM 678 C CA . GLU A 1 84 ? 12.024 -2.660 3.637 1.00 82.81 84 GLU A CA 1
ATOM 679 C C . GLU A 1 84 ? 12.271 -4.172 3.812 1.00 82.81 84 GLU A C 1
ATOM 681 O O . GLU A 1 84 ? 13.371 -4.666 3.515 1.00 82.81 84 GLU A O 1
ATOM 686 N N . HIS A 1 85 ? 11.269 -4.929 4.280 1.00 80.31 85 HIS A N 1
ATOM 687 C CA . HIS A 1 85 ? 11.438 -6.335 4.650 1.00 80.31 85 HIS A CA 1
ATOM 688 C C . HIS A 1 85 ? 11.370 -7.294 3.445 1.00 80.31 85 HIS A C 1
ATOM 690 O O . HIS A 1 85 ? 10.339 -7.383 2.774 1.00 80.31 85 HIS A O 1
ATOM 696 N N . PRO A 1 86 ? 12.432 -8.091 3.182 1.00 72.38 86 PRO A N 1
ATOM 697 C CA . PRO A 1 86 ? 12.506 -9.005 2.034 1.00 72.38 86 PRO A CA 1
ATOM 698 C C . PRO A 1 86 ? 11.472 -10.133 2.041 1.00 72.38 86 PRO A C 1
ATOM 700 O O . PRO A 1 86 ? 11.127 -10.644 0.982 1.00 72.38 86 PRO A O 1
ATOM 703 N N . ALA A 1 87 ? 10.975 -10.518 3.216 1.00 71.50 87 ALA A N 1
ATOM 704 C CA . ALA A 1 87 ? 9.929 -11.530 3.356 1.00 71.50 87 ALA A CA 1
ATOM 705 C C . ALA A 1 87 ? 8.505 -10.959 3.211 1.00 71.50 87 ALA A C 1
ATOM 707 O O . ALA A 1 87 ? 7.538 -11.717 3.267 1.00 71.50 87 ALA A O 1
ATOM 708 N N . GLU A 1 88 ? 8.373 -9.641 3.045 1.00 74.25 88 GLU A N 1
ATOM 709 C CA . GLU A 1 88 ? 7.094 -8.937 3.026 1.00 74.25 88 GLU A CA 1
ATOM 710 C C . GLU A 1 88 ? 6.928 -8.147 1.723 1.00 74.25 88 GLU A C 1
ATOM 712 O O . GLU A 1 88 ? 6.428 -8.674 0.723 1.00 74.25 88 GLU A O 1
ATOM 717 N N . GLY A 1 89 ? 7.342 -6.881 1.740 1.00 61.94 89 GLY A N 1
ATOM 718 C CA . GLY A 1 89 ? 7.078 -5.898 0.703 1.00 61.94 89 GLY A CA 1
ATOM 719 C C . GLY A 1 89 ? 8.291 -5.465 -0.104 1.00 61.94 89 GLY A C 1
ATOM 720 O O . GLY A 1 89 ? 8.118 -4.704 -1.050 1.00 61.94 89 GLY A O 1
ATOM 721 N N . ARG A 1 90 ? 9.508 -5.928 0.204 1.00 63.97 90 ARG A N 1
ATOM 722 C CA . ARG A 1 90 ? 10.701 -5.482 -0.536 1.00 63.97 90 ARG A CA 1
ATOM 723 C C . ARG A 1 90 ? 10.602 -5.854 -2.017 1.00 63.97 90 ARG A C 1
ATOM 725 O O . ARG A 1 90 ? 10.512 -7.032 -2.361 1.00 63.97 90 ARG A O 1
ATOM 732 N N . GLY A 1 91 ? 10.632 -4.841 -2.881 1.00 62.28 91 GLY A N 1
ATOM 733 C CA . GLY A 1 91 ? 10.446 -4.989 -4.329 1.00 62.28 91 GLY A CA 1
ATOM 734 C C . GLY A 1 91 ? 8.989 -5.209 -4.758 1.00 62.28 91 GLY A C 1
ATOM 735 O O . GLY A 1 91 ? 8.726 -5.532 -5.917 1.00 62.28 91 GLY A O 1
ATOM 736 N N . LYS A 1 92 ? 8.013 -5.070 -3.847 1.00 68.62 92 LYS A N 1
ATOM 737 C CA . LYS A 1 92 ? 6.596 -4.988 -4.217 1.00 68.62 92 LYS A CA 1
ATOM 738 C C . LYS A 1 92 ? 6.312 -3.609 -4.790 1.00 68.62 92 LYS A C 1
ATOM 740 O O . LYS A 1 92 ? 6.777 -2.584 -4.307 1.00 68.62 92 LYS A O 1
ATOM 745 N N . THR A 1 93 ? 5.486 -3.602 -5.823 1.00 73.12 93 THR A N 1
ATOM 746 C CA . THR A 1 93 ? 5.237 -2.408 -6.619 1.00 73.12 93 THR A CA 1
ATOM 747 C C . THR A 1 93 ? 4.097 -1.570 -6.075 1.00 73.12 93 THR A C 1
ATOM 749 O O . THR A 1 93 ? 3.210 -2.060 -5.366 1.00 73.12 93 THR A O 1
ATOM 752 N N . HIS A 1 94 ? 4.032 -0.335 -6.564 1.00 81.94 94 HIS A N 1
ATOM 753 C CA . HIS A 1 94 ? 2.830 0.497 -6.556 1.00 81.94 94 HIS A CA 1
ATOM 754 C C . HIS A 1 94 ? 1.549 -0.275 -6.897 1.00 81.94 94 HIS A C 1
ATOM 756 O O . HIS A 1 94 ? 0.496 0.001 -6.328 1.00 81.94 94 HIS A O 1
ATOM 762 N N . ALA A 1 95 ? 1.622 -1.261 -7.800 1.00 81.69 95 ALA A N 1
ATOM 763 C CA . ALA A 1 95 ? 0.466 -2.055 -8.196 1.00 81.69 95 ALA A CA 1
ATOM 764 C C . ALA A 1 95 ? -0.035 -2.964 -7.065 1.00 81.69 95 ALA A C 1
ATOM 766 O O . ALA A 1 95 ? -1.245 -3.111 -6.914 1.00 81.69 95 ALA A O 1
ATOM 767 N N . ALA A 1 96 ? 0.853 -3.529 -6.240 1.00 85.06 96 ALA A N 1
ATOM 768 C CA . ALA A 1 96 ? 0.454 -4.342 -5.090 1.00 85.06 96 ALA A CA 1
ATOM 769 C C . ALA A 1 96 ? -0.277 -3.495 -4.035 1.00 85.06 96 ALA A C 1
ATOM 771 O O . ALA A 1 96 ? -1.351 -3.879 -3.567 1.00 85.06 96 ALA A O 1
ATOM 772 N N . LEU A 1 97 ? 0.264 -2.314 -3.723 1.00 89.94 97 LEU A N 1
ATOM 773 C CA . LEU A 1 97 ? -0.367 -1.347 -2.821 1.00 89.94 97 LEU A CA 1
ATOM 774 C C . LEU A 1 97 ? -1.703 -0.841 -3.377 1.00 89.94 97 LEU A C 1
ATOM 776 O O . LEU A 1 97 ? -2.717 -0.906 -2.685 1.00 89.94 97 LEU A O 1
ATOM 780 N N . ALA A 1 98 ? -1.741 -0.417 -4.643 1.00 90.69 98 ALA A N 1
ATOM 781 C CA . ALA A 1 98 ? -2.962 0.050 -5.296 1.00 90.69 98 ALA A CA 1
ATOM 782 C C . ALA A 1 98 ? -4.035 -1.046 -5.356 1.00 90.69 98 ALA A C 1
ATOM 784 O O . ALA A 1 98 ? -5.207 -0.775 -5.112 1.00 90.69 98 ALA A O 1
ATOM 785 N N . HIS A 1 99 ? -3.652 -2.293 -5.641 1.00 90.81 99 HIS A N 1
ATOM 786 C CA . HIS A 1 99 ? -4.576 -3.428 -5.639 1.00 90.81 99 HIS A CA 1
ATOM 787 C C . HIS A 1 99 ? -5.218 -3.629 -4.265 1.00 90.81 99 HIS A C 1
ATOM 789 O O . HIS A 1 99 ? -6.442 -3.724 -4.169 1.00 90.81 99 HIS A O 1
ATOM 795 N N . ARG A 1 100 ? -4.420 -3.622 -3.188 1.00 92.81 100 ARG A N 1
ATOM 796 C CA . ARG A 1 100 ? -4.957 -3.739 -1.823 1.00 92.81 100 ARG A CA 1
ATOM 797 C C . ARG A 1 100 ? -5.822 -2.552 -1.429 1.00 92.81 100 ARG A C 1
ATOM 799 O O . ARG A 1 100 ? -6.876 -2.764 -0.841 1.00 92.81 100 ARG A O 1
ATOM 806 N N . LEU A 1 101 ? -5.443 -1.334 -1.799 1.00 94.06 101 LEU A N 1
ATOM 807 C CA . LEU A 1 101 ? -6.259 -0.143 -1.557 1.00 94.06 101 LEU A CA 1
ATOM 808 C C . LEU A 1 101 ? -7.645 -0.258 -2.213 1.00 94.06 101 LEU A C 1
ATOM 810 O O . LEU A 1 101 ? -8.644 -0.010 -1.540 1.00 94.06 101 LEU A O 1
ATOM 814 N N . ARG A 1 102 ? -7.738 -0.741 -3.461 1.00 94.00 102 ARG A N 1
ATOM 815 C CA . ARG A 1 102 ? -9.036 -0.991 -4.128 1.00 94.00 102 ARG A CA 1
ATOM 816 C C . ARG A 1 102 ? -9.882 -2.029 -3.398 1.00 94.00 102 ARG A C 1
ATOM 818 O O . ARG A 1 102 ? -11.068 -1.822 -3.164 1.00 94.00 102 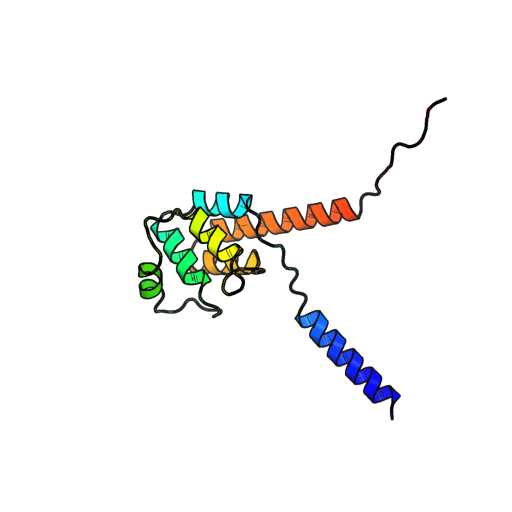ARG A O 1
ATOM 825 N N . GLN A 1 103 ? -9.269 -3.130 -2.968 1.00 92.75 103 GLN A N 1
ATOM 826 C CA . GLN A 1 103 ? -9.970 -4.166 -2.196 1.00 92.75 103 GLN A CA 1
ATOM 827 C C . GLN A 1 103 ? -10.485 -3.672 -0.840 1.00 92.75 103 GLN A C 1
ATOM 829 O O . GLN A 1 103 ? -11.398 -4.269 -0.273 1.00 92.75 103 GLN A O 1
ATOM 834 N N . LEU A 1 104 ? -9.904 -2.592 -0.324 1.00 93.12 104 LEU A N 1
ATOM 835 C CA . LEU A 1 104 ? -10.311 -1.934 0.911 1.00 93.12 104 LEU A CA 1
ATOM 836 C C . LEU A 1 104 ? -11.199 -0.709 0.671 1.00 93.12 104 LEU A C 1
ATOM 838 O O . LEU A 1 104 ? -11.413 0.065 1.599 1.00 93.12 104 LEU A O 1
ATOM 842 N N . HIS A 1 105 ? -11.737 -0.551 -0.542 1.00 93.94 105 HIS A N 1
ATOM 843 C CA . HIS A 1 105 ? -12.604 0.562 -0.939 1.00 93.94 105 HIS A CA 1
ATOM 844 C C . HIS A 1 105 ? -11.934 1.945 -0.850 1.00 93.94 105 HIS A C 1
ATOM 846 O O . HIS A 1 105 ? -12.606 2.960 -0.676 1.00 93.94 105 HIS A O 1
ATOM 852 N N . ARG A 1 106 ? -10.603 1.995 -0.991 1.00 95.56 106 ARG A N 1
ATOM 853 C CA . ARG A 1 106 ? -9.801 3.223 -1.116 1.00 95.56 106 ARG A CA 1
ATOM 854 C C . ARG A 1 106 ? -9.327 3.422 -2.549 1.00 95.56 106 ARG A C 1
ATOM 856 O O . ARG A 1 106 ? -8.133 3.563 -2.826 1.00 95.56 106 ARG A O 1
ATOM 863 N N . ASP A 1 107 ? -10.286 3.409 -3.472 1.00 94.94 107 ASP A N 1
ATOM 864 C CA . ASP A 1 107 ? -10.047 3.632 -4.902 1.00 94.94 107 ASP A CA 1
ATOM 865 C C . ASP A 1 107 ? -9.418 5.010 -5.163 1.00 94.94 107 ASP A C 1
ATOM 867 O O . ASP A 1 107 ? -8.573 5.149 -6.045 1.00 94.94 107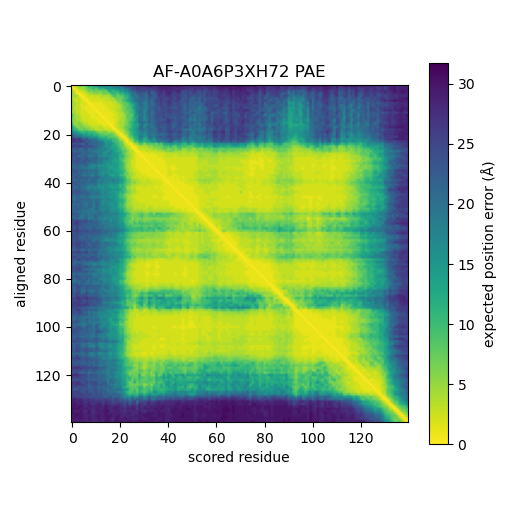 ASP A O 1
ATOM 871 N N . ASP A 1 108 ? -9.747 6.004 -4.329 1.00 94.12 108 ASP A N 1
ATOM 872 C CA . ASP A 1 108 ? -9.160 7.346 -4.347 1.00 94.12 108 ASP A CA 1
ATOM 873 C C . ASP A 1 108 ? -7.630 7.311 -4.218 1.00 94.12 108 ASP A C 1
ATOM 875 O O . ASP A 1 108 ? -6.911 7.911 -5.024 1.00 94.12 108 ASP A O 1
ATOM 879 N N . LEU A 1 109 ? -7.129 6.570 -3.228 1.00 94.69 109 LEU A N 1
ATOM 880 C CA . LEU A 1 109 ? -5.699 6.418 -2.971 1.00 94.69 109 LEU A CA 1
ATOM 881 C C . LEU A 1 109 ? -5.033 5.522 -4.009 1.00 94.69 109 LEU A C 1
ATOM 883 O O . LEU A 1 109 ? -3.916 5.811 -4.435 1.00 94.69 109 LEU A O 1
ATOM 887 N N . ALA A 1 110 ? -5.713 4.458 -4.439 1.00 93.06 110 ALA A N 1
ATOM 888 C CA . ALA A 1 110 ? -5.199 3.557 -5.464 1.00 93.06 110 ALA A CA 1
ATOM 889 C C . ALA A 1 110 ? -4.983 4.273 -6.806 1.00 93.06 110 ALA A C 1
ATOM 891 O O . ALA A 1 110 ? -3.964 4.068 -7.471 1.00 93.06 110 ALA A O 1
ATOM 892 N N . ASP A 1 111 ? -5.926 5.127 -7.199 1.00 91.50 111 ASP A N 1
ATOM 893 C CA . ASP A 1 111 ? -5.851 5.887 -8.444 1.00 91.50 111 ASP A CA 1
ATOM 894 C C . ASP A 1 111 ? -4.846 7.033 -8.355 1.00 91.50 111 ASP A C 1
ATOM 896 O O . ASP A 1 111 ? -4.145 7.310 -9.333 1.00 91.50 111 ASP A O 1
ATOM 900 N N . TRP A 1 112 ? -4.735 7.683 -7.192 1.00 91.38 112 TRP A N 1
ATOM 901 C CA . TRP A 1 112 ? -3.673 8.656 -6.941 1.00 91.38 112 TRP A CA 1
ATOM 902 C C . TRP A 1 112 ? -2.289 8.007 -7.066 1.00 91.38 112 TRP A C 1
ATOM 904 O O . TRP A 1 112 ? -1.458 8.494 -7.832 1.00 91.38 112 TRP A O 1
ATOM 914 N N . LEU A 1 113 ? -2.076 6.869 -6.397 1.00 88.62 113 LEU A N 1
ATOM 915 C CA . LEU A 1 113 ? -0.808 6.139 -6.402 1.00 88.62 113 LEU A CA 1
ATOM 916 C C . LEU A 1 113 ? -0.422 5.695 -7.823 1.00 88.62 113 LEU A C 1
ATOM 918 O O . LEU A 1 113 ? 0.722 5.859 -8.240 1.00 88.62 113 LEU A O 1
ATOM 922 N N . GLY A 1 114 ? -1.394 5.213 -8.606 1.00 82.06 114 GLY A N 1
ATOM 923 C CA . GLY A 1 114 ? -1.181 4.869 -10.013 1.00 82.06 114 GLY A CA 1
ATOM 924 C C . GLY A 1 114 ? -0.779 6.072 -10.873 1.00 82.06 114 GLY A C 1
ATOM 925 O O . GLY A 1 114 ? 0.163 5.981 -11.659 1.00 82.06 114 GLY A O 1
ATOM 926 N N . LYS A 1 115 ? -1.449 7.221 -10.722 1.00 84.62 115 LYS A N 1
ATOM 927 C CA . LYS A 1 115 ? -1.121 8.445 -11.479 1.00 84.62 115 LYS A CA 1
ATOM 928 C C . LYS A 1 115 ? 0.273 8.976 -11.145 1.00 84.62 115 LYS A C 1
ATOM 930 O O . LYS A 1 115 ? 0.973 9.418 -12.056 1.00 84.62 115 LYS A O 1
ATOM 935 N N . THR A 1 116 ? 0.672 8.933 -9.875 1.00 79.56 116 THR A N 1
ATOM 936 C CA . THR A 1 116 ? 2.011 9.357 -9.437 1.00 79.56 116 THR A CA 1
ATOM 937 C C . THR A 1 116 ? 3.091 8.467 -10.050 1.00 79.56 116 THR A C 1
ATOM 939 O O . THR A 1 116 ? 4.012 8.994 -10.675 1.00 79.56 116 THR A O 1
ATOM 942 N N . ALA A 1 117 ? 2.899 7.144 -10.020 1.00 72.31 117 ALA A N 1
ATOM 943 C CA . ALA A 1 117 ? 3.780 6.182 -10.681 1.00 72.31 117 ALA A CA 1
ATOM 944 C C . ALA A 1 117 ? 3.940 6.469 -12.189 1.00 72.31 117 ALA A C 1
ATOM 946 O O . ALA A 1 117 ? 5.056 6.563 -12.697 1.00 72.31 117 ALA A O 1
ATOM 947 N N . PHE A 1 118 ? 2.838 6.691 -12.919 1.00 71.75 118 PHE A N 1
ATOM 948 C CA . PHE A 1 118 ? 2.902 7.031 -14.349 1.00 71.75 118 PHE A CA 1
ATOM 949 C C . PHE A 1 118 ? 3.601 8.365 -14.624 1.00 71.75 118 PHE A C 1
ATOM 951 O O . PHE A 1 118 ? 4.322 8.491 -15.615 1.00 71.75 118 PHE A O 1
ATOM 958 N N . LYS A 1 119 ? 3.407 9.366 -13.760 1.00 78.19 119 LYS A N 1
ATOM 959 C CA . LYS A 1 119 ? 4.096 10.654 -13.881 1.00 78.19 119 LYS A CA 1
ATOM 960 C C . LYS A 1 119 ? 5.605 10.491 -13.702 1.00 78.19 119 LYS A C 1
ATOM 962 O O . LYS A 1 119 ? 6.361 11.127 -14.432 1.00 78.19 119 LYS A O 1
ATOM 967 N N . GLN A 1 120 ? 6.027 9.645 -12.765 1.00 71.56 120 GLN A N 1
ATOM 968 C CA . GLN A 1 120 ? 7.437 9.345 -12.546 1.00 71.56 120 GLN A CA 1
ATOM 969 C C . GLN A 1 120 ? 8.044 8.617 -13.752 1.00 71.56 120 GLN A C 1
ATOM 971 O O . GLN A 1 120 ? 9.045 9.090 -14.274 1.00 71.56 120 GLN A O 1
ATOM 976 N N . LEU A 1 121 ? 7.363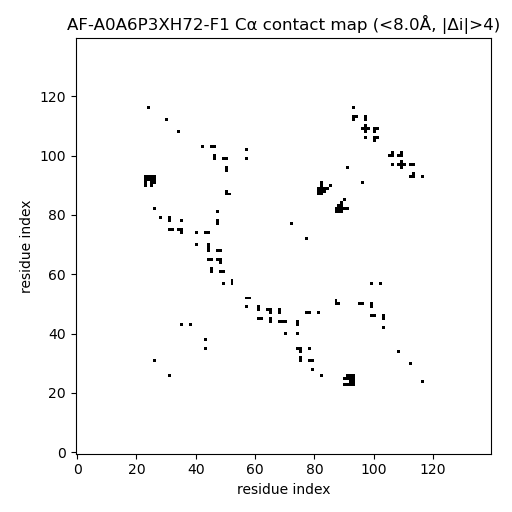 7.605 -14.311 1.00 67.75 121 LEU A N 1
ATOM 977 C CA . LEU A 1 121 ? 7.795 6.965 -15.568 1.00 67.75 121 LEU A CA 1
ATOM 978 C C . LEU A 1 121 ? 7.943 7.959 -16.717 1.00 67.75 121 LEU A C 1
ATOM 980 O O . LEU A 1 121 ? 8.910 7.893 -17.469 1.00 67.75 121 LEU A O 1
ATOM 984 N N . GLY A 1 122 ? 6.976 8.865 -16.878 1.00 71.19 122 GLY A N 1
ATOM 985 C CA . GLY A 1 122 ? 7.024 9.878 -17.929 1.00 71.19 122 GLY A CA 1
ATOM 986 C C . GLY A 1 122 ? 8.211 10.826 -17.765 1.00 71.19 122 GLY A C 1
ATOM 987 O O . GLY A 1 122 ? 8.834 11.194 -18.759 1.00 71.19 122 GLY A O 1
ATOM 988 N N . LYS A 1 123 ? 8.544 11.188 -16.521 1.00 75.00 123 LYS A N 1
ATOM 989 C CA . LYS A 1 123 ? 9.719 12.003 -16.211 1.00 75.00 123 LYS A CA 1
ATOM 990 C C . LYS A 1 123 ? 11.014 11.241 -16.489 1.00 75.00 123 LYS A C 1
ATOM 992 O O . LYS A 1 123 ? 11.843 11.759 -17.223 1.00 75.00 123 LYS A O 1
ATOM 997 N N . ASP A 1 124 ? 11.153 10.023 -15.978 1.00 72.25 124 ASP A N 1
ATOM 998 C CA . ASP A 1 124 ? 12.365 9.215 -16.150 1.00 72.25 124 ASP A CA 1
ATOM 999 C C . ASP A 1 124 ? 12.630 8.926 -17.637 1.00 72.25 124 ASP A C 1
ATOM 1001 O O . ASP A 1 124 ? 13.764 9.007 -18.106 1.00 72.25 124 ASP A O 1
ATOM 1005 N N . LEU A 1 125 ? 11.569 8.663 -18.409 1.00 72.56 125 LEU A N 1
ATOM 1006 C CA . LEU A 1 125 ? 11.651 8.506 -19.860 1.00 72.56 125 LEU A CA 1
ATOM 1007 C C . LEU A 1 125 ? 12.080 9.804 -20.555 1.00 72.56 125 LEU A C 1
ATOM 1009 O O . LEU A 1 125 ? 12.904 9.763 -21.463 1.00 72.56 125 LEU A O 1
ATOM 1013 N N . ASN A 1 126 ? 11.527 10.950 -20.150 1.00 74.00 126 ASN A N 1
ATOM 1014 C CA . ASN A 1 126 ? 11.910 12.246 -20.703 1.00 74.00 126 ASN A CA 1
ATOM 1015 C C . ASN A 1 126 ? 13.377 12.576 -20.391 1.00 74.00 126 ASN A C 1
ATOM 1017 O O . ASN A 1 126 ? 14.118 12.936 -21.299 1.00 74.00 126 ASN A O 1
ATOM 1021 N N . ASP A 1 127 ? 13.809 12.396 -19.146 1.00 79.12 127 ASP A N 1
ATOM 1022 C CA . ASP A 1 127 ? 15.182 12.661 -18.704 1.00 79.12 127 ASP A CA 1
ATOM 1023 C C . ASP A 1 127 ? 16.192 11.739 -19.415 1.00 79.12 127 ASP A C 1
ATOM 1025 O O . ASP A 1 127 ? 17.296 12.168 -19.733 1.00 79.12 127 ASP A O 1
ATOM 1029 N N . ALA A 1 128 ? 15.804 10.501 -19.747 1.00 79.38 128 ALA A N 1
ATOM 1030 C CA . ALA A 1 128 ? 16.636 9.580 -20.526 1.00 79.38 128 ALA A CA 1
ATOM 1031 C C . ALA A 1 128 ? 16.750 9.941 -22.021 1.00 79.38 128 ALA A C 1
ATOM 1033 O O . ALA A 1 128 ? 17.685 9.497 -22.689 1.00 79.38 128 ALA A O 1
ATOM 1034 N N . ILE A 1 129 ? 15.790 10.696 -22.566 1.00 80.31 129 ILE A N 1
ATOM 1035 C CA . ILE A 1 129 ? 15.747 11.075 -23.989 1.00 80.31 129 ILE A CA 1
ATOM 1036 C C . ILE A 1 129 ? 16.325 12.480 -24.215 1.00 80.31 129 ILE A C 1
ATOM 1038 O O . ILE A 1 129 ? 16.839 12.753 -25.302 1.00 80.31 129 ILE A O 1
ATOM 1042 N N . VAL A 1 130 ? 16.264 13.374 -23.223 1.00 75.12 130 VAL A N 1
ATOM 1043 C CA . VAL A 1 130 ? 16.873 14.708 -23.309 1.00 75.12 130 VAL A CA 1
ATOM 1044 C C . VAL A 1 130 ? 18.403 14.561 -23.284 1.00 75.12 130 VAL A C 1
ATOM 1046 O O . VAL A 1 130 ? 18.948 14.088 -22.289 1.00 75.12 130 VAL A O 1
ATOM 1049 N N . PRO A 1 131 ? 19.129 14.965 -24.345 1.00 60.91 131 PRO A N 1
ATOM 1050 C CA . PRO A 1 131 ? 20.588 14.944 -24.334 1.00 60.91 131 PRO A CA 1
ATOM 1051 C C . PRO A 1 131 ? 21.105 15.902 -23.256 1.00 60.91 131 PRO A C 1
ATOM 1053 O O . PRO A 1 131 ? 20.619 17.032 -23.167 1.00 60.91 131 PRO A O 1
ATOM 1056 N N . SER A 1 132 ? 22.108 15.491 -22.474 1.00 57.25 132 SER A N 1
ATOM 1057 C CA . SER A 1 132 ? 22.893 16.423 -21.664 1.00 57.25 132 SER A CA 1
ATOM 1058 C C . SER A 1 132 ? 23.592 17.389 -22.618 1.00 57.25 132 SER A C 1
ATOM 1060 O O . SER A 1 132 ? 24.589 17.055 -23.255 1.00 57.25 132 SER A O 1
ATOM 1062 N N . VAL A 1 133 ? 23.019 18.578 -22.790 1.00 57.03 133 VAL A N 1
ATOM 1063 C CA . VAL A 1 133 ? 23.725 19.686 -23.425 1.00 57.03 133 VAL A CA 1
ATOM 1064 C C . VAL A 1 133 ? 24.722 20.163 -22.382 1.00 57.03 133 VAL A C 1
ATOM 1066 O O . VAL A 1 133 ? 24.419 21.039 -21.576 1.00 57.03 133 VAL A O 1
ATOM 1069 N N . ASP A 1 134 ? 25.874 19.500 -22.334 1.00 58.69 134 ASP A N 1
ATOM 1070 C CA . ASP A 1 134 ? 27.016 20.009 -21.597 1.00 58.69 134 ASP A CA 1
ATOM 1071 C C . ASP A 1 134 ? 27.369 21.360 -22.227 1.00 58.69 134 ASP A C 1
ATOM 1073 O O . ASP A 1 134 ? 27.701 21.448 -23.412 1.00 58.69 134 ASP A O 1
ATOM 1077 N N . GLU A 1 135 ? 27.212 22.427 -21.441 1.00 55.62 135 GLU A N 1
ATOM 1078 C CA . GLU A 1 135 ? 27.724 23.762 -21.739 1.00 55.62 135 GLU A CA 1
ATOM 1079 C C . GLU A 1 135 ? 29.256 23.703 -21.779 1.00 55.62 135 GLU A C 1
ATOM 1081 O O . GLU A 1 135 ? 29.954 24.103 -20.850 1.00 55.62 135 GLU A O 1
ATOM 1086 N N . GLU A 1 136 ? 29.799 23.199 -22.879 1.00 62.66 136 GLU A N 1
ATOM 1087 C CA . GLU A 1 136 ? 31.155 23.498 -23.300 1.00 62.66 136 GLU A CA 1
ATOM 1088 C C . GLU A 1 136 ? 31.058 24.384 -24.547 1.00 62.66 136 GLU A C 1
ATOM 1090 O O . GLU A 1 136 ? 30.347 24.058 -25.498 1.00 62.66 136 GLU A O 1
ATOM 1095 N N . THR A 1 137 ? 31.802 25.497 -24.543 1.00 51.44 137 THR A N 1
ATOM 1096 C CA . THR A 1 137 ? 31.848 26.611 -25.525 1.00 51.44 137 THR A CA 1
ATOM 1097 C C . THR A 1 137 ? 30.946 27.792 -25.118 1.00 51.44 137 THR A C 1
ATOM 1099 O O . THR A 1 137 ? 29.737 27.776 -25.286 1.00 51.44 137 THR A O 1
ATOM 1102 N N . THR A 1 138 ? 31.455 28.911 -24.596 1.00 47.59 138 THR A N 1
ATOM 1103 C CA . THR A 1 138 ? 32.504 29.722 -25.230 1.00 47.59 138 THR A CA 1
ATOM 1104 C C . THR A 1 138 ? 33.194 30.607 -24.185 1.00 47.59 138 THR A C 1
ATOM 1106 O O . THR A 1 138 ? 32.645 31.612 -23.741 1.00 47.59 138 THR A O 1
ATOM 1109 N N . ALA A 1 139 ? 34.424 30.251 -23.816 1.00 48.38 139 ALA A N 1
ATOM 1110 C CA . ALA A 1 139 ? 35.430 31.252 -23.500 1.00 48.38 139 ALA A CA 1
ATOM 1111 C C . ALA A 1 139 ? 36.072 31.650 -24.833 1.00 48.38 139 ALA A C 1
ATOM 1113 O O . ALA A 1 139 ? 36.863 30.884 -25.382 1.00 48.38 139 ALA A O 1
ATOM 1114 N N . MET A 1 140 ? 35.689 32.806 -25.373 1.00 42.53 140 MET A N 1
ATOM 1115 C CA . MET A 1 140 ? 36.525 33.584 -26.289 1.00 42.53 140 MET A CA 1
ATOM 1116 C C . MET A 1 140 ? 36.100 35.046 -26.268 1.00 42.53 140 MET A C 1
ATOM 1118 O O . MET A 1 140 ? 34.885 35.300 -26.418 1.00 42.53 140 MET A O 1
#

Solvent-accessible surface area (backbone atoms only — not comparable to full-atom values): 8309 Å² total; per-residue (Å²): 115,70,66,65,52,52,54,50,51,50,49,51,52,49,54,54,51,58,74,66,62,68,89,64,59,68,72,50,70,70,56,47,49,51,51,38,74,73,39,54,79,66,57,36,31,45,50,56,40,53,62,73,52,88,58,92,67,85,62,93,61,47,74,65,44,27,72,70,45,67,82,86,57,55,54,46,60,54,53,49,50,36,49,67,32,78,93,64,27,40,86,49,28,50,62,59,56,26,52,50,29,43,79,68,74,32,48,70,57,19,52,50,52,50,52,52,52,53,52,50,52,53,47,56,54,47,62,72,66,55,76,86,78,71,90,73,87,81,94,126

Radius of gyration: 21.07 Å; Cα contacts (8 Å, |Δi|>4): 99; chains: 1; bounding box: 49×65×53 Å

Secondary structure (DSSP, 8-state):
-HHHHHHHHHHHHHHHHHTT----PBPPHHHHHHHHHHS-HHHHHHHHHHHT--SSSPPTTHHHHHTTS-SSS-HHHHHHHHHH-TTTTTT-BHHHHHHHHHHTT-HHHHHHHHHHHHHHHHHHHHHHHS----------

pLDDT: mean 80.57, std 13.42, range [42.53, 95.56]

Mean predicted aligned error: 12.07 Å

Organism: Dinoponera quadriceps (NCBI:txid609295)

Sequence (140 aa):
MQSRVIDFVTYVLIYLAIKHVDGTIDVNLSELEYLAARLDTFECRRLIAALHYASYDLPQNLAAAERKVDAEIPCLRHLLHWNEHPAEGRGKTHAALAHRLRQLHRDDLADWLGKTAFKQLGKDLNDAIVPSVDEETTAM